Protein AF-A0A938M2B6-F1 (afdb_monomer_lite)

Radius of gyration: 20.58 Å; chains: 1; bounding box: 43×48×58 Å

Structure (mmCIF, N/CA/C/O backbone):
data_AF-A0A938M2B6-F1
#
_entry.id   AF-A0A938M2B6-F1
#
loop_
_atom_site.group_PDB
_atom_site.id
_atom_site.type_symbol
_atom_site.label_atom_id
_atom_site.label_alt_id
_atom_site.label_comp_id
_atom_site.label_asym_id
_atom_site.label_entity_id
_atom_site.label_seq_id
_atom_site.pdbx_PDB_ins_code
_atom_site.Cartn_x
_atom_site.Cartn_y
_atom_site.Cartn_z
_atom_site.occupancy
_atom_site.B_iso_or_equiv
_atom_site.auth_seq_id
_atom_site.auth_comp_id
_atom_site.auth_asym_id
_atom_site.auth_atom_id
_atom_site.pdbx_PDB_model_num
ATOM 1 N N . MET A 1 1 ? -3.639 -25.949 -19.033 1.00 54.84 1 MET A N 1
ATOM 2 C CA . MET A 1 1 ? -3.881 -25.910 -17.573 1.00 54.84 1 MET A CA 1
ATOM 3 C C . MET A 1 1 ? -4.072 -24.452 -17.181 1.00 54.84 1 MET A C 1
ATOM 5 O O . MET A 1 1 ? -3.223 -23.648 -17.540 1.00 54.84 1 MET A O 1
ATOM 9 N N . MET A 1 2 ? -5.208 -24.100 -16.570 1.00 70.06 2 MET A N 1
ATOM 10 C CA . MET A 1 2 ? -5.484 -22.728 -16.119 1.00 70.06 2 MET A CA 1
ATOM 11 C C . MET A 1 2 ? -4.751 -22.42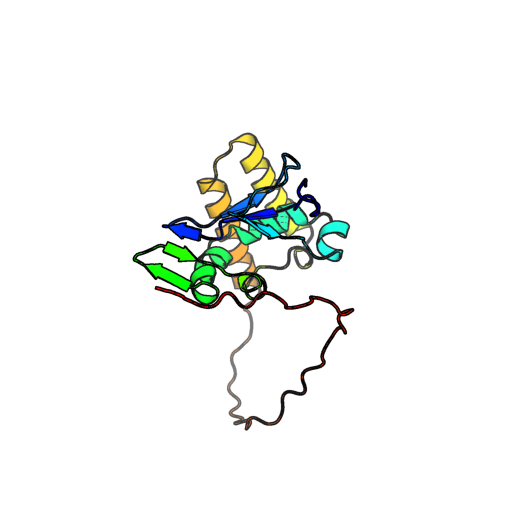0 -14.807 1.00 70.06 2 MET A C 1
ATOM 13 O O . MET A 1 2 ? -4.493 -23.315 -14.006 1.00 70.06 2 MET A O 1
ATOM 17 N N . GLU A 1 3 ? -4.420 -21.146 -14.615 1.00 71.56 3 GLU A N 1
ATOM 18 C CA . GLU A 1 3 ? -3.766 -20.600 -13.423 1.00 71.56 3 GLU A CA 1
ATOM 19 C C . GLU A 1 3 ? -4.656 -20.755 -12.170 1.00 71.56 3 GLU A C 1
ATOM 21 O O . GLU A 1 3 ? -5.789 -20.276 -12.160 1.00 71.56 3 GLU A O 1
ATOM 26 N N . GLN A 1 4 ? -4.145 -21.406 -11.113 1.00 79.69 4 GLN A N 1
ATOM 27 C CA . GLN A 1 4 ? -4.921 -21.832 -9.926 1.00 79.69 4 GLN A CA 1
ATOM 28 C C . GLN A 1 4 ? -4.724 -20.968 -8.665 1.00 79.69 4 GLN A C 1
ATOM 30 O O . GLN A 1 4 ? -5.192 -21.341 -7.594 1.00 79.69 4 GLN A O 1
ATOM 35 N N . ARG A 1 5 ? -4.003 -19.840 -8.741 1.00 86.06 5 ARG A N 1
ATOM 36 C CA . ARG A 1 5 ? -3.722 -18.985 -7.561 1.00 86.06 5 ARG A CA 1
ATOM 37 C C . ARG A 1 5 ? -5.017 -18.450 -6.926 1.00 86.06 5 ARG A C 1
ATOM 39 O O . ARG A 1 5 ? -6.102 -18.686 -7.435 1.00 86.06 5 ARG A O 1
ATOM 46 N N . GLU A 1 6 ? -4.965 -17.650 -5.870 1.00 91.25 6 GLU A N 1
ATOM 47 C CA . GLU A 1 6 ? -6.117 -16.825 -5.453 1.00 91.25 6 GLU A CA 1
ATOM 48 C C . GLU A 1 6 ? -6.128 -15.481 -6.199 1.00 91.25 6 GLU A C 1
ATOM 50 O O . GLU A 1 6 ? -5.140 -15.126 -6.845 1.00 91.25 6 GLU A O 1
ATOM 55 N N . ILE A 1 7 ? -7.265 -14.778 -6.229 1.00 94.50 7 ILE A N 1
ATOM 56 C CA . ILE A 1 7 ? -7.329 -13.438 -6.829 1.00 94.50 7 ILE A CA 1
ATOM 57 C C . ILE A 1 7 ? -6.648 -12.478 -5.845 1.00 94.50 7 ILE A C 1
ATOM 59 O O . ILE A 1 7 ? -7.128 -12.328 -4.721 1.00 94.50 7 ILE A O 1
ATOM 63 N N . PRO A 1 8 ? -5.528 -11.838 -6.217 1.00 95.31 8 PRO A N 1
ATOM 64 C CA . PRO A 1 8 ? -4.785 -11.000 -5.289 1.00 95.31 8 PRO A CA 1
ATOM 65 C C . PRO A 1 8 ? -5.486 -9.651 -5.097 1.00 95.31 8 PRO A C 1
ATOM 67 O O . PRO A 1 8 ? -5.827 -9.016 -6.096 1.00 95.31 8 PRO A O 1
ATOM 70 N N . PRO A 1 9 ? -5.653 -9.151 -3.859 1.00 97.19 9 PRO A N 1
ATOM 71 C CA . PRO A 1 9 ? -6.233 -7.826 -3.636 1.00 97.19 9 PRO A CA 1
ATOM 72 C C . PRO A 1 9 ? -5.354 -6.682 -4.151 1.00 97.19 9 PRO A C 1
ATOM 74 O O . PRO A 1 9 ? -5.861 -5.639 -4.560 1.00 97.19 9 PRO A O 1
ATOM 77 N N . ILE A 1 10 ? -4.031 -6.865 -4.123 1.00 97.38 10 ILE A N 1
ATOM 78 C CA . ILE A 1 10 ? -3.049 -5.882 -4.582 1.00 97.38 10 ILE A CA 1
ATOM 79 C C . ILE A 1 10 ? -2.004 -6.608 -5.431 1.00 97.38 10 ILE A C 1
ATOM 81 O O . ILE A 1 10 ? -1.613 -7.735 -5.125 1.00 97.38 10 ILE A O 1
ATOM 85 N N . PHE A 1 11 ? -1.509 -5.959 -6.479 1.00 95.12 11 PHE A N 1
ATOM 86 C CA . PHE A 1 11 ? -0.343 -6.434 -7.219 1.00 95.12 11 PHE A CA 1
ATOM 87 C C . PHE A 1 11 ? 0.712 -5.341 -7.398 1.00 95.12 11 PHE A C 1
ATOM 89 O O . PHE A 1 11 ? 0.418 -4.149 -7.326 1.00 95.12 11 PHE A O 1
ATOM 96 N N . PHE A 1 12 ? 1.959 -5.759 -7.603 1.00 95.44 12 PHE A N 1
ATOM 97 C CA . PHE A 1 12 ? 3.122 -4.884 -7.733 1.00 95.44 12 PHE A CA 1
ATOM 98 C C . PHE A 1 12 ? 3.909 -5.192 -9.008 1.00 95.44 12 PHE A C 1
ATOM 100 O O . PHE A 1 12 ? 4.114 -6.356 -9.350 1.00 95.44 12 PHE A O 1
ATOM 107 N N . THR A 1 13 ? 4.377 -4.155 -9.701 1.00 92.81 13 THR A N 1
ATOM 108 C CA . THR A 1 13 ? 5.188 -4.287 -10.920 1.00 92.81 13 THR A CA 1
ATOM 109 C C . THR A 1 13 ? 6.615 -4.745 -10.591 1.00 92.81 13 THR A C 1
ATOM 111 O O . THR A 1 13 ? 7.416 -3.944 -10.110 1.00 92.81 13 THR A O 1
ATOM 114 N N . ILE A 1 14 ? 6.952 -6.014 -10.849 1.00 90.31 14 ILE A N 1
ATOM 115 C CA . ILE A 1 14 ? 8.233 -6.615 -10.409 1.00 90.31 14 ILE A CA 1
ATOM 116 C C . ILE A 1 14 ? 9.457 -6.113 -11.161 1.00 90.31 14 ILE A C 1
ATOM 118 O O . ILE A 1 14 ? 10.563 -6.212 -10.644 1.00 90.31 14 ILE A O 1
ATOM 122 N N . LEU A 1 15 ? 9.273 -5.623 -12.384 1.00 91.44 15 LEU A N 1
ATOM 123 C CA . LEU A 1 15 ? 10.346 -5.154 -13.244 1.00 91.44 15 LEU A CA 1
ATOM 124 C C . LEU A 1 15 ? 9.893 -3.865 -13.914 1.00 91.44 15 LEU A C 1
ATOM 126 O O . LEU A 1 15 ? 9.100 -3.897 -14.853 1.00 91.44 15 LEU A O 1
ATOM 130 N N . THR A 1 16 ? 10.407 -2.737 -13.433 1.00 88.62 16 THR A N 1
ATOM 131 C CA . THR A 1 16 ? 9.979 -1.422 -13.911 1.00 88.62 16 THR A CA 1
ATOM 132 C C . THR A 1 16 ? 11.164 -0.498 -14.090 1.00 88.62 16 THR A C 1
ATOM 134 O O . THR A 1 16 ? 12.023 -0.374 -13.218 1.00 88.62 16 THR A O 1
ATOM 137 N N . ARG A 1 17 ? 11.187 0.218 -15.215 1.00 88.62 17 ARG A N 1
ATOM 138 C CA . ARG A 1 17 ? 12.064 1.372 -15.397 1.00 88.62 17 ARG A CA 1
ATOM 139 C C . ARG A 1 17 ? 11.336 2.623 -14.910 1.00 88.62 17 ARG A C 1
ATOM 141 O O . ARG A 1 17 ? 10.337 3.032 -15.493 1.00 88.62 17 ARG A O 1
ATOM 148 N N . GLY A 1 18 ? 11.840 3.236 -13.844 1.00 82.25 18 GLY A N 1
ATOM 149 C CA . GLY A 1 18 ? 11.317 4.505 -13.334 1.00 82.25 18 GLY A CA 1
ATOM 150 C C . GLY A 1 18 ? 10.238 4.367 -12.262 1.00 82.25 18 GLY A C 1
ATOM 151 O O . GLY A 1 18 ? 10.546 4.610 -11.104 1.00 82.25 18 GLY A O 1
ATOM 152 N N . ASN A 1 19 ? 8.995 4.040 -12.634 1.00 84.56 19 ASN A N 1
ATOM 153 C CA . ASN A 1 19 ? 7.821 4.246 -11.771 1.00 84.56 19 ASN A CA 1
ATOM 154 C C . ASN A 1 19 ? 7.176 2.931 -11.276 1.00 84.56 19 ASN A C 1
ATOM 156 O O . ASN A 1 19 ? 6.180 2.501 -11.869 1.00 84.56 19 ASN A O 1
ATOM 160 N N . PRO A 1 20 ? 7.737 2.266 -10.246 1.00 90.50 20 PRO A N 1
ATOM 161 C CA . PRO A 1 20 ? 7.121 1.093 -9.631 1.00 90.50 20 PRO A CA 1
ATOM 162 C C . PRO A 1 20 ? 5.814 1.475 -8.928 1.00 90.50 20 PRO A C 1
ATOM 164 O O . PRO A 1 20 ? 5.733 2.531 -8.304 1.00 90.50 20 PRO A O 1
ATOM 167 N N . ARG A 1 21 ? 4.787 0.621 -9.014 1.00 90.88 21 ARG A N 1
ATOM 168 C CA . ARG A 1 21 ? 3.459 0.930 -8.454 1.00 90.88 21 ARG A CA 1
ATOM 169 C C . ARG A 1 21 ? 2.833 -0.270 -7.768 1.00 90.88 21 ARG A C 1
ATOM 171 O O . ARG A 1 21 ? 2.967 -1.400 -8.243 1.00 90.88 21 ARG A O 1
ATOM 178 N N . PHE A 1 22 ? 2.089 0.010 -6.703 1.00 96.12 22 PHE A N 1
ATOM 179 C CA . PHE A 1 22 ? 1.151 -0.933 -6.106 1.00 96.12 22 PHE A CA 1
ATOM 180 C C . PHE A 1 22 ? -0.246 -0.642 -6.640 1.00 96.12 22 PHE A C 1
ATOM 182 O O . PHE A 1 22 ? -0.718 0.494 -6.603 1.00 96.12 22 PHE A O 1
ATOM 189 N N . ILE A 1 23 ? -0.919 -1.664 -7.144 1.00 95.75 23 ILE A N 1
ATOM 190 C CA . ILE A 1 23 ? -2.179 -1.520 -7.866 1.00 95.75 23 ILE A CA 1
ATOM 191 C C . ILE A 1 23 ? -3.255 -2.284 -7.106 1.00 95.75 23 ILE A C 1
ATOM 193 O O . ILE A 1 23 ? -3.087 -3.467 -6.810 1.00 95.75 23 ILE A O 1
ATOM 197 N N . LEU A 1 24 ? -4.347 -1.593 -6.781 1.00 97.56 24 LEU A N 1
ATOM 198 C CA . LEU A 1 24 ? -5.519 -2.190 -6.157 1.00 97.56 24 LEU A CA 1
ATOM 199 C C . LEU A 1 24 ? -6.325 -2.948 -7.214 1.00 97.56 24 LEU A C 1
ATOM 201 O O . LEU A 1 24 ? -6.727 -2.380 -8.230 1.00 97.56 24 LEU A O 1
ATOM 205 N N . ASN A 1 25 ? -6.582 -4.228 -6.973 1.00 97.25 25 ASN A N 1
ATOM 206 C CA . ASN A 1 25 ? -7.285 -5.091 -7.912 1.00 97.25 25 ASN A CA 1
ATOM 207 C C . ASN A 1 25 ? -8.809 -4.977 -7.768 1.00 97.25 25 ASN A C 1
ATOM 209 O O . ASN A 1 25 ? -9.473 -5.902 -7.306 1.00 97.25 25 ASN A O 1
ATOM 213 N N . GLN A 1 26 ? -9.375 -3.844 -8.182 1.00 95.44 26 GLN A N 1
ATOM 214 C CA . GLN A 1 26 ? -10.832 -3.652 -8.161 1.00 95.44 26 GLN A CA 1
ATOM 215 C C . GLN A 1 26 ? -11.567 -4.517 -9.194 1.00 95.44 26 GLN A C 1
ATOM 217 O O . GLN A 1 26 ? -12.746 -4.804 -9.027 1.00 95.44 26 GLN A O 1
ATOM 222 N N . ALA A 1 27 ? -10.873 -4.949 -10.249 1.00 95.25 27 ALA A N 1
ATOM 223 C CA . ALA A 1 27 ? -11.455 -5.771 -11.306 1.00 95.25 27 ALA A CA 1
ATOM 224 C C . ALA A 1 27 ? -11.584 -7.257 -10.921 1.00 95.25 27 ALA A C 1
ATOM 226 O O . ALA A 1 27 ? -12.193 -8.023 -11.661 1.00 95.25 27 ALA A O 1
ATOM 227 N N . GLY A 1 28 ? -10.987 -7.688 -9.803 1.00 95.19 28 GLY A N 1
ATOM 228 C CA . GLY A 1 28 ? -11.016 -9.090 -9.383 1.00 95.19 28 GLY A CA 1
ATOM 229 C C . GLY A 1 28 ? -10.289 -10.031 -10.351 1.00 95.19 28 GLY A C 1
ATOM 230 O O . GLY A 1 28 ? -10.655 -11.196 -10.481 1.00 95.19 28 GLY A O 1
ATOM 231 N N . VAL A 1 29 ? -9.265 -9.541 -11.057 1.00 93.94 29 VAL A N 1
ATOM 232 C CA . VAL A 1 29 ? -8.580 -10.308 -12.110 1.00 93.94 29 VAL A CA 1
ATOM 233 C C . VAL A 1 29 ? -7.313 -10.993 -11.611 1.00 93.94 29 VAL A C 1
ATOM 235 O O . VAL A 1 29 ? -6.726 -10.622 -10.596 1.00 93.94 29 VAL A O 1
ATOM 238 N N . ARG A 1 30 ? -6.856 -11.999 -12.358 1.00 91.94 30 ARG A N 1
ATOM 239 C CA . ARG A 1 30 ? -5.610 -12.724 -12.094 1.00 91.94 30 ARG A CA 1
ATOM 240 C C . ARG A 1 30 ? -4.526 -12.208 -13.037 1.00 91.94 30 ARG A C 1
ATOM 242 O O . ARG A 1 30 ? -4.592 -12.508 -14.229 1.00 91.94 30 ARG A O 1
ATOM 249 N N . PRO A 1 31 ? -3.553 -11.420 -12.553 1.00 88.19 31 PRO A N 1
ATOM 250 C CA . PRO A 1 31 ? -2.495 -10.930 -13.419 1.00 88.19 31 PRO A CA 1
ATOM 251 C C . PRO A 1 31 ? -1.527 -12.063 -13.799 1.00 88.19 31 PRO A C 1
ATOM 253 O O . PRO A 1 31 ? -1.295 -12.995 -13.026 1.00 88.19 31 PRO A O 1
ATOM 256 N N . LEU A 1 32 ? -0.952 -11.960 -14.999 1.00 82.31 32 LEU A N 1
ATOM 257 C CA . LEU A 1 32 ? 0.066 -12.886 -15.509 1.00 82.31 32 LEU A CA 1
ATOM 258 C C . LEU A 1 32 ? 1.456 -12.598 -14.896 1.00 82.31 32 LEU A C 1
ATOM 260 O O . LEU A 1 32 ? 1.603 -11.792 -13.979 1.00 82.31 32 LEU A O 1
ATOM 264 N N . ASN A 1 33 ? 2.494 -13.251 -15.427 1.00 79.62 33 ASN A N 1
ATOM 265 C CA . ASN A 1 33 ? 3.848 -13.384 -14.861 1.00 79.62 33 ASN A CA 1
ATOM 266 C C . ASN A 1 33 ? 4.651 -12.087 -14.597 1.00 79.62 33 ASN A C 1
ATOM 268 O O . ASN A 1 33 ? 5.774 -12.176 -14.111 1.00 79.62 33 ASN A O 1
ATOM 272 N N . MET A 1 34 ? 4.115 -10.898 -14.877 1.00 84.81 34 MET A N 1
ATOM 273 C CA . MET A 1 34 ? 4.822 -9.614 -14.716 1.00 84.81 34 MET A CA 1
ATOM 274 C C . MET A 1 34 ? 4.495 -8.884 -13.404 1.00 84.81 34 MET A C 1
ATOM 276 O O . MET A 1 34 ? 4.874 -7.723 -13.227 1.00 84.81 34 MET A O 1
ATOM 280 N N . PHE A 1 35 ? 3.804 -9.550 -12.476 1.00 91.69 35 PHE A N 1
ATOM 281 C CA . PHE A 1 35 ? 3.379 -8.956 -11.215 1.00 91.69 35 PHE A CA 1
ATOM 282 C C . PHE A 1 35 ? 3.681 -9.836 -10.004 1.00 91.69 35 PHE A C 1
ATOM 284 O O . PHE A 1 35 ? 3.488 -11.052 -10.025 1.00 91.69 35 PHE A O 1
ATOM 291 N N . SER A 1 36 ? 4.078 -9.182 -8.916 1.00 92.00 36 SER A N 1
ATOM 292 C CA . SER A 1 36 ? 4.109 -9.766 -7.583 1.00 92.00 36 SER A CA 1
ATOM 293 C C . SER A 1 36 ? 2.720 -9.642 -6.993 1.00 92.00 36 SER A C 1
ATOM 295 O O . SER A 1 36 ? 2.117 -8.568 -7.018 1.00 92.00 36 SER A O 1
ATOM 297 N N . LEU A 1 37 ? 2.210 -10.754 -6.479 1.00 93.75 37 LEU A N 1
ATOM 298 C CA . LEU A 1 37 ? 0.866 -10.841 -5.929 1.00 93.75 37 LEU A CA 1
ATOM 299 C C . LEU A 1 37 ? 0.943 -10.588 -4.426 1.00 93.75 37 LEU A C 1
ATOM 301 O O . LEU A 1 37 ? 1.699 -11.264 -3.729 1.00 93.75 37 LEU A O 1
ATOM 305 N N . ILE A 1 38 ? 0.182 -9.617 -3.930 1.00 94.19 38 ILE A N 1
ATOM 306 C CA . ILE A 1 38 ? 0.217 -9.205 -2.528 1.00 94.19 38 ILE A CA 1
ATOM 307 C C . ILE A 1 38 ? -1.093 -9.616 -1.876 1.00 94.19 38 ILE A C 1
ATOM 309 O O . ILE A 1 38 ? -2.163 -9.100 -2.201 1.00 94.19 38 ILE A O 1
ATOM 313 N N . TYR A 1 39 ? -0.974 -10.529 -0.917 1.00 94.69 39 TYR A N 1
ATOM 314 C CA . TYR A 1 39 ? -2.068 -10.995 -0.076 1.00 94.69 39 TYR A CA 1
ATOM 315 C C . TYR A 1 39 ? -1.896 -10.384 1.318 1.00 94.69 39 TYR A C 1
ATOM 317 O O . TYR A 1 39 ? -0.959 -10.753 2.035 1.00 94.69 39 TYR A O 1
ATOM 325 N N . PRO A 1 40 ? -2.744 -9.417 1.714 1.00 95.06 40 PRO A N 1
ATOM 326 C CA . PRO A 1 40 ? -2.674 -8.836 3.046 1.00 95.06 40 PRO A CA 1
ATOM 327 C C . PRO A 1 40 ? -2.860 -9.901 4.129 1.00 95.06 40 PRO A C 1
ATOM 329 O O . PRO A 1 40 ? -3.603 -10.867 3.959 1.00 95.06 40 PRO A O 1
ATOM 332 N N . LYS A 1 41 ? -2.224 -9.701 5.288 1.00 95.25 41 LYS A N 1
ATOM 333 C CA . LYS A 1 41 ? -2.415 -10.589 6.444 1.00 95.25 41 LYS A CA 1
ATOM 334 C C . LYS A 1 41 ? -3.903 -10.651 6.837 1.00 95.25 41 LYS A C 1
ATOM 336 O O . LYS A 1 41 ? -4.577 -9.622 6.746 1.00 95.25 41 LYS A O 1
ATOM 341 N N . PRO A 1 42 ? -4.406 -11.772 7.394 1.00 96.94 42 PRO A N 1
ATOM 342 C CA . PRO A 1 42 ? -5.815 -11.907 7.779 1.00 96.94 42 PRO A CA 1
ATOM 343 C C . PRO A 1 42 ? -6.346 -10.776 8.670 1.00 96.94 42 PRO A C 1
ATOM 345 O O . PRO A 1 42 ? -7.500 -10.385 8.539 1.00 96.94 42 PRO A O 1
ATOM 348 N N . ALA A 1 43 ? -5.509 -10.205 9.542 1.00 97.69 43 ALA A N 1
ATOM 349 C CA . ALA A 1 43 ? -5.880 -9.059 10.375 1.00 97.69 43 ALA A CA 1
ATOM 350 C C . ALA A 1 43 ? -6.214 -7.795 9.556 1.00 97.69 43 ALA A C 1
ATOM 352 O O . ALA A 1 43 ? -7.152 -7.081 9.895 1.00 97.69 43 ALA A O 1
ATOM 353 N N . ILE A 1 44 ? -5.491 -7.540 8.458 1.00 97.81 44 ILE A N 1
ATOM 354 C CA . ILE A 1 44 ? -5.758 -6.417 7.544 1.00 97.81 44 ILE A CA 1
ATOM 355 C C . ILE A 1 44 ? -7.100 -6.625 6.839 1.00 97.81 44 ILE A C 1
ATOM 357 O O . ILE A 1 44 ? -7.896 -5.694 6.748 1.00 97.81 44 ILE A O 1
ATOM 361 N N . ILE A 1 45 ? -7.362 -7.858 6.392 1.00 96.62 45 ILE A N 1
ATOM 362 C CA . ILE A 1 45 ? -8.608 -8.228 5.712 1.00 96.62 45 ILE A CA 1
ATOM 363 C C . ILE A 1 45 ? -9.797 -8.082 6.670 1.00 96.62 45 ILE A C 1
ATOM 365 O O . ILE A 1 45 ? -10.752 -7.374 6.360 1.00 96.62 45 ILE A O 1
ATOM 369 N N . LYS A 1 46 ? -9.719 -8.686 7.866 1.00 97.12 46 LYS A N 1
ATOM 370 C CA . LYS A 1 46 ? -10.764 -8.592 8.902 1.00 97.12 46 LYS A CA 1
ATOM 371 C C . LYS A 1 46 ? -11.016 -7.147 9.335 1.00 97.12 46 LYS A C 1
ATOM 373 O O . LYS A 1 46 ? -12.161 -6.759 9.529 1.00 97.12 46 LYS A O 1
ATOM 378 N N . GLY A 1 47 ? -9.955 -6.347 9.434 1.00 96.50 47 GLY A N 1
ATOM 379 C CA . GLY A 1 47 ? -10.032 -4.921 9.741 1.00 96.50 47 GLY A CA 1
ATOM 380 C C . GLY A 1 47 ? -10.486 -4.036 8.576 1.00 96.50 47 GLY A C 1
ATOM 381 O O . GLY A 1 47 ? -10.456 -2.819 8.728 1.00 96.50 47 GLY A O 1
ATOM 382 N N . LYS A 1 48 ? -10.860 -4.609 7.418 1.00 96.75 48 LYS A N 1
ATOM 383 C CA . LYS A 1 48 ? -11.259 -3.879 6.199 1.00 96.75 48 LYS A CA 1
ATOM 384 C C . LYS A 1 48 ? -10.243 -2.800 5.786 1.00 96.75 48 LYS A C 1
ATOM 386 O O . LYS A 1 48 ? -10.604 -1.740 5.290 1.00 96.75 48 LYS A O 1
ATOM 391 N N . ALA A 1 49 ? -8.955 -3.076 5.989 1.00 98.00 49 ALA A N 1
ATOM 392 C CA . ALA A 1 49 ? -7.873 -2.103 5.840 1.00 98.00 49 ALA A CA 1
ATOM 393 C C . ALA A 1 49 ? -7.034 -2.304 4.563 1.00 98.00 49 ALA A C 1
ATOM 395 O O . ALA A 1 49 ? -5.954 -1.729 4.434 1.00 98.00 49 ALA A O 1
ATOM 396 N N . THR A 1 50 ? -7.502 -3.120 3.615 1.00 98.25 50 THR A N 1
ATOM 397 C CA . THR A 1 50 ? -6.781 -3.419 2.365 1.00 98.25 50 THR A CA 1
ATOM 398 C C . THR A 1 50 ? -6.561 -2.178 1.501 1.00 98.25 50 THR A C 1
ATOM 400 O O . THR A 1 50 ? -5.454 -1.970 1.012 1.00 98.25 50 THR A O 1
ATOM 403 N N . GLU A 1 51 ? -7.573 -1.324 1.339 1.00 98.25 51 GLU A N 1
ATOM 404 C CA . GLU A 1 51 ? -7.434 -0.086 0.556 1.00 98.25 51 GLU A CA 1
ATOM 405 C C . GLU A 1 51 ? -6.503 0.917 1.242 1.00 98.25 51 GLU A C 1
ATOM 407 O O . GLU A 1 51 ? -5.685 1.559 0.586 1.00 98.25 51 GLU A O 1
ATOM 412 N N . LEU A 1 52 ? -6.551 0.982 2.577 1.00 98.56 52 LEU A N 1
ATOM 413 C CA . LEU A 1 52 ? -5.621 1.794 3.361 1.00 98.56 52 LEU A CA 1
ATOM 414 C C . LEU A 1 52 ? -4.184 1.312 3.162 1.00 98.56 52 LEU A C 1
ATOM 416 O O . LEU A 1 52 ? -3.293 2.119 2.918 1.00 98.56 52 LEU A O 1
ATOM 420 N N . LEU A 1 53 ? -3.958 -0.006 3.217 1.00 98.50 53 LEU A N 1
ATOM 421 C CA . LEU A 1 53 ? -2.651 -0.598 2.937 1.00 98.50 53 LEU A CA 1
ATOM 422 C C . LEU A 1 53 ? -2.172 -0.232 1.527 1.00 98.50 53 LEU A C 1
ATOM 424 O O . LEU A 1 53 ? -1.027 0.179 1.367 1.00 98.50 53 LEU A O 1
ATOM 428 N N . TRP A 1 54 ? -3.037 -0.351 0.519 1.00 98.38 54 TRP A N 1
ATOM 429 C CA . TRP A 1 54 ? -2.711 0.022 -0.858 1.00 98.38 54 TRP A CA 1
ATOM 430 C C . TRP A 1 54 ? -2.303 1.496 -0.988 1.00 98.38 54 TRP A C 1
ATOM 432 O O . TRP A 1 54 ? -1.294 1.793 -1.633 1.00 98.38 54 TRP A O 1
ATOM 442 N N . ALA A 1 55 ? -3.045 2.410 -0.361 1.00 98.19 55 ALA A N 1
ATOM 443 C CA . ALA A 1 55 ? -2.710 3.829 -0.376 1.00 98.19 55 ALA A CA 1
ATOM 444 C C . ALA A 1 55 ? -1.348 4.076 0.292 1.00 98.19 55 ALA A C 1
ATOM 446 O O . ALA A 1 55 ? -0.471 4.700 -0.303 1.00 98.19 55 ALA A O 1
ATOM 447 N N . LEU A 1 56 ? -1.128 3.514 1.486 1.00 98.12 56 LEU A N 1
ATOM 448 C CA . LEU A 1 56 ? 0.123 3.663 2.240 1.00 98.12 56 LEU A CA 1
ATOM 449 C C . LEU A 1 56 ? 1.338 3.094 1.490 1.00 98.12 56 LEU A C 1
ATOM 451 O O . LEU A 1 56 ? 2.404 3.709 1.512 1.00 98.12 56 LEU A O 1
ATOM 455 N N . LEU A 1 57 ? 1.182 1.971 0.782 1.00 97.44 57 LEU A N 1
ATOM 456 C CA . LEU A 1 57 ? 2.230 1.389 -0.066 1.00 97.44 57 LEU A CA 1
ATOM 457 C C . LEU A 1 57 ? 2.651 2.315 -1.222 1.00 97.44 57 LEU A C 1
ATOM 459 O O . LEU A 1 57 ? 3.804 2.269 -1.645 1.00 97.44 57 LEU A O 1
ATOM 463 N N . ASN A 1 58 ? 1.745 3.166 -1.716 1.00 96.62 58 ASN A N 1
ATOM 464 C CA . ASN A 1 58 ? 2.023 4.156 -2.764 1.00 96.62 58 ASN A CA 1
ATOM 465 C C . ASN A 1 58 ? 2.466 5.527 -2.221 1.00 96.62 58 ASN A C 1
ATOM 467 O O . ASN A 1 58 ? 2.560 6.487 -2.987 1.00 96.62 58 ASN A O 1
ATOM 471 N N . SER A 1 59 ? 2.743 5.641 -0.920 1.00 96.25 59 SER A N 1
ATOM 472 C CA . SER A 1 59 ? 3.386 6.833 -0.362 1.00 96.25 59 SER A CA 1
ATOM 473 C C . SER A 1 59 ? 4.846 6.937 -0.810 1.00 96.25 59 SER A C 1
ATOM 475 O O . SER A 1 59 ? 5.527 5.929 -1.019 1.00 96.25 59 SER A O 1
ATOM 477 N N . GLU A 1 60 ? 5.370 8.158 -0.883 1.00 94.88 60 GLU A N 1
ATOM 478 C CA . GLU A 1 60 ? 6.790 8.420 -1.134 1.00 94.88 60 GLU A CA 1
ATOM 479 C C . GLU A 1 60 ? 7.684 7.738 -0.087 1.00 94.88 60 GLU A C 1
ATOM 481 O O . GLU A 1 60 ? 8.753 7.217 -0.416 1.00 94.88 60 GLU A O 1
ATOM 486 N N . PHE A 1 61 ? 7.215 7.649 1.162 1.00 95.12 61 PHE A N 1
ATOM 487 C CA . PHE A 1 61 ? 7.903 6.917 2.221 1.00 95.12 61 PHE A CA 1
ATOM 488 C C . PHE A 1 61 ? 8.160 5.456 1.832 1.00 95.12 61 PHE A C 1
ATOM 490 O O . PHE A 1 61 ? 9.298 5.006 1.921 1.00 95.12 61 PHE A O 1
ATOM 497 N N . SER A 1 62 ? 7.148 4.717 1.372 1.00 94.81 62 SER A N 1
ATOM 498 C CA . SER A 1 62 ? 7.331 3.315 0.977 1.00 94.81 62 SER A CA 1
ATOM 499 C C . SER A 1 62 ? 8.050 3.187 -0.367 1.00 94.81 62 SER A C 1
ATOM 501 O O . SER A 1 62 ? 8.996 2.407 -0.483 1.00 94.81 62 SER A O 1
ATOM 503 N N . LEU A 1 63 ? 7.680 3.982 -1.374 1.00 93.50 63 LEU A N 1
ATOM 504 C CA . LEU A 1 63 ? 8.280 3.893 -2.710 1.00 93.50 63 LEU A CA 1
ATOM 505 C C . LEU A 1 63 ? 9.777 4.242 -2.711 1.00 93.50 63 LEU A C 1
ATOM 507 O O . LEU A 1 63 ? 10.558 3.557 -3.370 1.00 93.50 63 LEU A O 1
ATOM 511 N N . SER A 1 64 ? 10.213 5.231 -1.924 1.00 92.56 64 SER A N 1
ATOM 512 C CA . SER A 1 64 ? 11.639 5.587 -1.805 1.00 92.56 64 SER A CA 1
ATOM 513 C C . SER A 1 64 ? 12.493 4.465 -1.203 1.00 92.56 64 SER A C 1
ATOM 515 O O . SER A 1 64 ? 13.701 4.403 -1.440 1.00 92.56 64 SER A O 1
ATOM 517 N N . LYS A 1 65 ? 11.881 3.535 -0.459 1.00 93.19 65 LYS A N 1
ATOM 518 C CA . LYS A 1 65 ? 12.569 2.389 0.150 1.00 93.19 65 LYS A CA 1
ATOM 519 C C . LYS A 1 65 ? 12.650 1.181 -0.771 1.00 93.19 65 LYS A C 1
ATOM 521 O O . LYS A 1 65 ? 13.431 0.280 -0.475 1.00 93.19 65 LYS A O 1
ATOM 526 N N . LEU A 1 66 ? 11.970 1.182 -1.920 1.00 91.38 66 LEU A N 1
ATOM 527 C CA . LEU A 1 66 ? 12.071 0.093 -2.899 1.00 91.38 66 LEU A CA 1
ATOM 528 C C . LEU A 1 66 ? 13.512 -0.157 -3.353 1.00 91.38 66 LEU A C 1
ATOM 530 O O . LEU A 1 66 ? 13.899 -1.306 -3.531 1.00 91.38 66 LEU A O 1
ATOM 534 N N . HIS A 1 67 ? 14.342 0.882 -3.463 1.00 87.38 67 HIS A N 1
ATOM 535 C CA . HIS A 1 67 ? 15.763 0.724 -3.791 1.00 87.38 67 HIS A CA 1
ATOM 536 C C . HIS A 1 67 ? 16.536 -0.141 -2.781 1.00 87.38 67 HIS A C 1
ATOM 538 O O . HIS A 1 67 ? 17.473 -0.823 -3.173 1.00 87.38 67 HIS A O 1
ATOM 544 N N . SER A 1 68 ? 16.137 -0.154 -1.503 1.00 89.00 68 SER A N 1
ATOM 545 C CA . SER A 1 68 ? 16.774 -1.000 -0.479 1.00 89.00 68 SER A CA 1
ATOM 546 C C . SER A 1 68 ? 16.346 -2.468 -0.529 1.00 89.00 68 SER A C 1
ATOM 548 O O . SER A 1 68 ? 17.020 -3.318 0.045 1.00 89.00 68 SER A O 1
ATOM 550 N N . VAL A 1 69 ? 15.246 -2.768 -1.224 1.00 90.62 69 VAL A N 1
ATOM 551 C CA . VAL A 1 69 ? 14.667 -4.116 -1.343 1.00 90.62 69 VAL A CA 1
ATOM 552 C C . VAL A 1 69 ? 14.581 -4.575 -2.800 1.00 90.62 69 VAL A C 1
ATOM 554 O O . VAL A 1 69 ? 13.773 -5.432 -3.131 1.00 90.62 69 VAL A O 1
ATOM 557 N N . SER A 1 70 ? 15.362 -3.972 -3.696 1.00 90.94 70 SER A N 1
ATOM 558 C CA . SER A 1 70 ? 15.354 -4.293 -5.123 1.00 90.94 70 SER A CA 1
ATOM 559 C C . SER A 1 70 ? 16.764 -4.354 -5.685 1.00 90.94 70 SER A C 1
ATOM 561 O O . SER A 1 70 ? 17.732 -3.889 -5.083 1.00 90.94 70 SER A O 1
ATOM 563 N N . ARG A 1 71 ? 16.872 -4.928 -6.879 1.00 90.00 71 ARG A N 1
ATOM 564 C CA . ARG A 1 71 ? 18.105 -5.016 -7.654 1.00 90.00 71 ARG A CA 1
ATOM 565 C C . ARG A 1 71 ? 18.020 -4.102 -8.864 1.00 90.00 71 ARG A C 1
ATOM 567 O O . ARG A 1 71 ? 17.016 -4.094 -9.577 1.00 90.00 71 ARG A O 1
ATOM 574 N N . THR A 1 72 ? 19.102 -3.395 -9.157 1.00 87.38 72 THR A N 1
ATOM 575 C CA . THR A 1 72 ? 19.206 -2.606 -10.387 1.00 87.38 72 THR A CA 1
ATOM 576 C C . THR A 1 72 ? 19.574 -3.513 -11.562 1.00 87.38 72 THR A C 1
ATOM 578 O O . THR A 1 72 ? 20.642 -4.119 -11.578 1.00 87.38 72 THR A O 1
ATOM 581 N N . TYR A 1 73 ? 18.702 -3.589 -12.566 1.00 83.69 73 TYR A N 1
ATOM 582 C CA . TYR A 1 73 ? 18.887 -4.342 -13.811 1.00 83.69 73 TYR A CA 1
ATOM 583 C C . TYR A 1 73 ? 19.182 -3.389 -14.978 1.00 83.69 73 TYR A C 1
ATOM 585 O O . TYR A 1 73 ? 18.349 -3.170 -15.852 1.00 83.69 73 TYR A O 1
ATOM 593 N N . GLY A 1 74 ? 20.373 -2.788 -14.990 1.00 83.00 74 GLY A N 1
ATOM 594 C CA . GLY A 1 74 ? 20.810 -1.885 -16.061 1.00 83.00 74 GLY A CA 1
ATOM 595 C C . GLY A 1 74 ? 20.052 -0.547 -16.110 1.00 83.00 74 GLY A C 1
ATOM 596 O O . GLY A 1 74 ? 18.820 -0.474 -16.198 1.00 83.00 74 GLY A O 1
ATOM 597 N N . GLY A 1 75 ? 20.801 0.555 -16.081 1.00 84.62 75 GLY A N 1
ATOM 598 C CA . GLY A 1 75 ? 20.226 1.900 -16.032 1.00 84.62 75 GLY A CA 1
ATOM 599 C C . GLY A 1 75 ? 19.324 2.091 -14.806 1.00 84.62 75 GLY A C 1
ATOM 600 O O . GLY A 1 75 ? 19.724 1.801 -13.685 1.00 84.62 75 GLY A O 1
ATOM 601 N N . ARG A 1 76 ? 18.090 2.568 -15.022 1.00 83.62 76 ARG A N 1
ATOM 602 C CA . ARG A 1 76 ? 17.090 2.856 -13.969 1.00 83.62 76 ARG A CA 1
ATOM 603 C C . ARG A 1 76 ? 16.037 1.755 -13.796 1.00 83.62 76 ARG A C 1
ATOM 605 O O . ARG A 1 76 ? 14.917 2.031 -13.363 1.00 83.62 76 ARG A O 1
ATOM 612 N N . THR A 1 77 ? 16.340 0.538 -14.233 1.00 89.25 77 THR A N 1
ATOM 613 C CA . THR A 1 77 ? 15.404 -0.584 -14.138 1.00 89.25 77 THR A CA 1
ATOM 614 C C . THR A 1 77 ? 15.543 -1.231 -12.770 1.00 89.25 77 THR A C 1
ATOM 616 O O . THR A 1 77 ? 16.620 -1.712 -12.426 1.00 89.25 77 THR A O 1
ATOM 619 N N . LEU A 1 78 ? 14.462 -1.248 -12.001 1.00 89.94 78 LEU A N 1
ATOM 620 C CA . LEU A 1 78 ? 14.394 -1.960 -10.734 1.00 89.94 78 LEU A CA 1
ATOM 621 C C . LEU A 1 78 ? 13.718 -3.301 -10.957 1.00 89.94 78 LEU A C 1
ATOM 623 O O . LEU A 1 78 ? 12.659 -3.368 -11.584 1.00 89.94 78 LEU A O 1
ATOM 627 N N . LYS A 1 79 ? 14.341 -4.351 -10.431 1.00 92.06 79 LYS A N 1
ATOM 628 C CA . LYS A 1 79 ? 13.769 -5.684 -10.331 1.00 92.06 79 LYS A CA 1
ATOM 629 C C . LYS A 1 79 ? 13.597 -6.032 -8.862 1.00 92.06 79 LYS A C 1
ATOM 631 O O . LYS A 1 79 ? 14.566 -5.975 -8.111 1.00 92.06 79 LYS A O 1
ATOM 636 N N . VAL A 1 80 ? 12.386 -6.399 -8.474 1.00 90.94 80 VAL A N 1
ATOM 637 C CA . VAL A 1 80 ? 12.086 -6.930 -7.145 1.00 90.94 80 VAL A CA 1
ATOM 638 C C . VAL A 1 80 ? 11.807 -8.416 -7.286 1.00 90.94 80 VAL A C 1
ATOM 640 O O . VAL A 1 80 ? 10.875 -8.811 -7.989 1.00 90.94 80 VAL A O 1
ATOM 643 N N . GLU A 1 81 ? 12.635 -9.240 -6.655 1.00 87.69 81 GLU A N 1
ATOM 644 C CA . GLU A 1 81 ? 12.485 -10.694 -6.671 1.00 87.69 81 GLU A CA 1
ATOM 645 C C . GLU A 1 81 ? 11.399 -11.153 -5.679 1.00 87.69 81 GLU A C 1
ATOM 647 O O . GLU A 1 81 ? 10.988 -10.402 -4.782 1.00 87.69 81 GLU A O 1
ATOM 652 N N . PRO A 1 82 ? 10.909 -12.402 -5.802 1.00 79.94 82 PRO A N 1
ATOM 653 C CA . PRO A 1 82 ? 9.975 -12.962 -4.836 1.00 79.94 82 PRO A CA 1
ATOM 654 C C . PRO A 1 82 ? 10.497 -12.815 -3.402 1.00 79.94 82 PRO A C 1
ATOM 656 O O . PRO A 1 82 ? 11.666 -13.080 -3.136 1.00 79.94 82 PRO A O 1
ATOM 659 N N . ARG A 1 83 ? 9.607 -12.439 -2.474 1.00 84.94 83 ARG A N 1
ATOM 660 C CA . ARG A 1 83 ? 9.885 -12.237 -1.035 1.00 84.94 83 ARG A CA 1
ATOM 661 C C . ARG A 1 83 ? 10.732 -11.010 -0.686 1.00 84.94 83 ARG A C 1
ATOM 663 O O . ARG A 1 83 ? 10.757 -10.644 0.482 1.00 84.94 83 ARG A O 1
ATOM 670 N N . GLU A 1 84 ? 11.367 -10.323 -1.639 1.00 89.50 84 GLU A N 1
ATOM 671 C CA . GLU A 1 84 ? 12.113 -9.093 -1.318 1.00 89.50 84 GLU A CA 1
ATOM 672 C C . GLU A 1 84 ? 11.170 -7.985 -0.802 1.00 89.50 84 GLU A C 1
ATOM 674 O O . GLU A 1 84 ? 11.508 -7.278 0.149 1.00 89.50 84 GLU A O 1
ATOM 679 N N . LEU A 1 85 ? 9.936 -7.920 -1.328 1.00 91.81 85 LEU A N 1
ATOM 680 C CA . LEU A 1 85 ? 8.881 -7.020 -0.835 1.00 91.81 85 LEU A CA 1
ATOM 681 C C . LEU A 1 85 ? 8.486 -7.254 0.629 1.00 91.81 85 LEU A C 1
ATOM 683 O O . LEU A 1 85 ? 7.963 -6.329 1.247 1.00 91.81 85 LEU A O 1
ATOM 687 N N . ASP A 1 86 ? 8.737 -8.436 1.202 1.00 90.56 86 ASP A N 1
ATOM 688 C CA . ASP A 1 86 ? 8.396 -8.714 2.606 1.00 90.56 86 ASP A CA 1
ATOM 689 C C . ASP A 1 86 ? 9.196 -7.815 3.567 1.00 90.56 86 ASP A C 1
ATOM 691 O O . ASP A 1 86 ? 8.771 -7.578 4.698 1.00 90.56 86 ASP A O 1
ATOM 695 N N . ASN A 1 87 ? 10.335 -7.289 3.104 1.00 91.19 87 ASN A N 1
ATOM 696 C CA . ASN A 1 87 ? 11.200 -6.386 3.858 1.00 91.19 87 ASN A CA 1
ATOM 697 C C . ASN A 1 87 ? 10.885 -4.901 3.616 1.00 91.19 87 ASN A C 1
ATOM 699 O O . ASN A 1 87 ? 11.555 -4.041 4.188 1.00 91.19 87 ASN A O 1
ATOM 703 N N . LEU A 1 88 ? 9.903 -4.573 2.766 1.00 94.50 88 LEU A N 1
ATOM 704 C CA . LEU A 1 88 ? 9.561 -3.186 2.467 1.00 94.50 88 LEU A CA 1
ATOM 705 C C . LEU A 1 88 ? 8.886 -2.530 3.687 1.00 94.50 88 LEU A C 1
ATOM 707 O O . LEU A 1 88 ? 7.815 -2.977 4.108 1.00 94.50 88 LEU A O 1
ATOM 711 N N . PRO A 1 89 ? 9.447 -1.443 4.244 1.00 94.12 89 PRO A N 1
ATOM 712 C CA . PRO A 1 89 ? 8.791 -0.719 5.321 1.00 94.12 89 PRO A CA 1
ATOM 713 C C . PRO A 1 89 ? 7.518 -0.021 4.823 1.00 94.12 89 PRO A C 1
ATOM 715 O O . PRO A 1 89 ? 7.512 0.723 3.838 1.00 94.12 89 PRO A O 1
ATOM 718 N N . VAL A 1 90 ? 6.429 -0.234 5.558 1.00 95.56 90 VAL A N 1
ATOM 719 C CA . VAL A 1 90 ? 5.127 0.395 5.327 1.00 95.56 90 VAL A CA 1
ATOM 720 C C . VAL A 1 90 ? 4.445 0.667 6.665 1.00 95.56 90 VAL A C 1
ATOM 722 O O . VAL A 1 90 ? 4.604 -0.088 7.628 1.00 95.56 90 VAL A O 1
ATOM 725 N N . VAL A 1 91 ? 3.686 1.760 6.739 1.00 96.88 91 VAL A N 1
ATOM 726 C CA . VAL A 1 91 ? 2.854 2.064 7.908 1.00 96.88 91 VAL A CA 1
ATOM 727 C C . VAL A 1 91 ? 1.766 0.996 8.036 1.00 96.88 91 VAL A C 1
ATOM 729 O O . VAL A 1 91 ? 1.075 0.679 7.072 1.00 96.88 91 VAL A O 1
ATOM 732 N N . ASN A 1 92 ? 1.598 0.436 9.235 1.00 96.94 92 ASN A N 1
ATOM 733 C CA . ASN A 1 92 ? 0.537 -0.532 9.492 1.00 96.94 92 ASN A CA 1
ATOM 734 C C . ASN A 1 92 ? -0.813 0.201 9.640 1.00 96.94 92 ASN A C 1
ATOM 736 O O . ASN A 1 92 ? -0.990 0.905 10.638 1.00 96.94 92 ASN A O 1
ATOM 740 N N . PRO A 1 93 ? -1.785 0.014 8.724 1.00 97.69 93 PRO A N 1
ATOM 741 C CA . PRO A 1 93 ? -3.057 0.736 8.775 1.00 97.69 93 PRO A CA 1
ATOM 742 C C . PRO A 1 93 ? -3.899 0.388 10.011 1.00 97.69 93 PRO A C 1
ATOM 744 O O . PRO A 1 93 ? -4.741 1.181 10.425 1.00 97.69 93 PRO A O 1
ATOM 747 N N . LEU A 1 94 ? -3.660 -0.766 10.647 1.00 97.56 94 LEU A N 1
ATOM 748 C CA . LEU A 1 94 ? -4.373 -1.153 11.867 1.00 97.56 94 LEU A CA 1
ATOM 749 C C . LEU A 1 94 ? -3.961 -0.322 13.088 1.00 97.56 94 LEU A C 1
ATOM 751 O O . LEU A 1 94 ? -4.707 -0.286 14.060 1.00 97.56 94 LEU A O 1
ATOM 755 N N . LEU A 1 95 ? -2.812 0.356 13.044 1.00 97.00 95 LEU A N 1
ATOM 756 C CA . LEU A 1 95 ? -2.342 1.219 14.134 1.00 97.00 95 LEU A CA 1
ATOM 757 C C . LEU A 1 95 ? -2.828 2.668 14.011 1.00 97.00 95 LEU A C 1
ATOM 759 O O . LEU A 1 95 ? -2.545 3.473 14.893 1.00 97.00 95 LEU A O 1
ATOM 763 N N . LEU A 1 96 ? -3.523 3.007 12.923 1.00 97.19 96 LEU A N 1
ATOM 764 C CA . LEU A 1 96 ? -4.118 4.326 12.743 1.00 97.19 96 LEU A CA 1
ATOM 765 C C . LEU A 1 96 ? -5.341 4.478 13.651 1.00 97.19 96 LEU A C 1
ATOM 767 O O . LEU A 1 96 ? -6.143 3.542 13.746 1.00 97.19 96 LEU A O 1
ATOM 771 N N . SER A 1 97 ? -5.495 5.655 14.260 1.00 97.06 97 SER A N 1
ATOM 772 C CA . SER A 1 97 ? -6.720 6.032 14.972 1.00 97.06 97 SER A CA 1
ATOM 773 C C . SER A 1 97 ? -7.903 6.136 14.008 1.00 97.06 97 SER A C 1
ATOM 775 O O . SER A 1 97 ? -7.717 6.287 12.799 1.00 97.06 97 SER A O 1
ATOM 777 N N . ASP A 1 98 ? -9.130 6.103 14.523 1.00 97.00 98 ASP A N 1
ATOM 778 C CA . ASP A 1 98 ? -10.320 6.182 13.668 1.00 97.00 98 ASP A CA 1
ATOM 779 C C . ASP A 1 98 ? -10.361 7.482 12.858 1.00 97.00 98 ASP A C 1
ATOM 781 O O . ASP A 1 98 ? -10.606 7.446 11.656 1.00 97.00 98 ASP A O 1
ATOM 785 N N . GLY A 1 99 ? -9.989 8.616 13.462 1.00 97.62 99 GLY A N 1
ATOM 786 C CA . GLY A 1 99 ? -9.863 9.887 12.741 1.00 97.62 99 GLY A CA 1
ATOM 787 C C . GLY A 1 99 ? -8.830 9.834 11.607 1.00 97.62 99 GLY A C 1
ATOM 788 O O . GLY A 1 99 ? -9.089 10.320 10.507 1.00 97.62 99 GLY A O 1
ATOM 789 N N . GLN A 1 100 ? -7.683 9.185 11.833 1.00 97.88 100 GLN A N 1
ATOM 790 C CA . GLN A 1 100 ? -6.648 8.997 10.809 1.00 97.88 100 GLN A CA 1
ATOM 791 C C . GLN A 1 100 ? -7.115 8.069 9.681 1.00 97.88 100 GLN A C 1
ATOM 793 O O . GLN A 1 100 ? -6.824 8.326 8.513 1.00 97.88 100 GLN A O 1
ATOM 798 N N . ARG A 1 101 ? -7.855 7.005 10.011 1.00 98.12 101 ARG A N 1
ATOM 799 C CA . ARG A 1 101 ? -8.445 6.099 9.018 1.00 98.12 101 ARG A CA 1
ATOM 800 C C . ARG A 1 101 ? -9.475 6.827 8.166 1.00 98.12 101 ARG A C 1
ATOM 802 O O . ARG A 1 101 ? -9.381 6.741 6.948 1.00 98.12 101 ARG A O 1
ATOM 809 N N . THR A 1 102 ? -10.384 7.583 8.778 1.00 98.25 102 THR A N 1
ATOM 810 C CA . THR A 1 102 ? -11.395 8.381 8.068 1.00 98.25 102 THR A CA 1
ATOM 811 C C . THR A 1 102 ? -10.747 9.405 7.138 1.00 98.25 102 THR A C 1
ATOM 813 O O . THR A 1 102 ? -11.143 9.521 5.981 1.00 98.25 102 THR A O 1
ATOM 816 N N . ALA A 1 103 ? -9.701 10.100 7.596 1.00 97.94 103 ALA A N 1
ATOM 817 C CA . ALA A 1 103 ? -8.960 11.039 6.757 1.00 97.94 103 ALA A CA 1
ATOM 818 C C . ALA A 1 103 ? -8.324 10.345 5.539 1.00 97.94 103 ALA A C 1
ATOM 820 O O . ALA A 1 103 ? -8.472 10.810 4.410 1.00 97.94 103 ALA A O 1
ATOM 821 N N . LEU A 1 104 ? -7.667 9.198 5.742 1.00 98.19 104 LEU A N 1
ATOM 822 C CA . LEU A 1 104 ? -7.070 8.434 4.645 1.00 98.19 104 LEU A CA 1
ATOM 823 C C . LEU A 1 104 ? -8.133 7.869 3.683 1.00 98.19 104 LEU A C 1
ATOM 825 O O . LEU A 1 104 ? -7.925 7.878 2.472 1.00 98.19 104 LEU A O 1
ATOM 829 N N . GLN A 1 105 ? -9.284 7.427 4.196 1.00 98.31 105 GLN A N 1
ATOM 830 C CA . GLN A 1 105 ? -10.425 6.996 3.379 1.00 98.31 105 GLN A CA 1
ATOM 831 C C . GLN A 1 105 ? -10.962 8.135 2.511 1.00 98.31 105 GLN A C 1
ATOM 833 O O . GLN A 1 105 ? -11.252 7.908 1.339 1.00 98.31 105 GLN A O 1
ATOM 838 N N . ALA A 1 106 ? -11.043 9.358 3.040 1.00 98.06 106 ALA A N 1
ATOM 839 C CA . ALA A 1 106 ? -11.471 10.521 2.268 1.00 98.06 106 ALA A CA 1
ATOM 840 C C . ALA A 1 106 ? -10.517 10.820 1.097 1.00 98.06 106 ALA A C 1
ATOM 842 O O . ALA A 1 106 ? -10.976 11.097 -0.012 1.00 98.06 106 ALA A O 1
ATOM 843 N N . LEU A 1 107 ? -9.199 10.684 1.300 1.00 98.00 107 LEU A N 1
ATOM 844 C CA . LEU A 1 107 ? -8.211 10.818 0.218 1.00 98.00 107 LEU A CA 1
ATOM 845 C C . LEU A 1 107 ? -8.408 9.753 -0.873 1.00 98.00 107 LEU A C 1
ATOM 847 O O . LEU A 1 107 ? -8.373 10.061 -2.064 1.00 98.00 107 LEU A O 1
ATOM 851 N N . ILE A 1 108 ? -8.649 8.503 -0.470 1.00 97.81 108 ILE A N 1
ATOM 852 C CA . ILE A 1 108 ? -8.919 7.391 -1.392 1.00 97.81 108 ILE A CA 1
ATOM 853 C C . ILE A 1 108 ? -10.222 7.629 -2.171 1.00 97.81 108 ILE A C 1
ATOM 855 O O . ILE A 1 108 ? -10.255 7.445 -3.387 1.00 97.81 108 ILE A O 1
ATOM 859 N N . ALA A 1 109 ? -11.281 8.085 -1.501 1.00 97.50 109 ALA A N 1
ATOM 860 C CA . ALA A 1 109 ? -12.547 8.423 -2.145 1.00 97.50 109 ALA A CA 1
ATOM 861 C C . ALA A 1 109 ? -12.374 9.551 -3.178 1.00 97.50 109 ALA A C 1
ATOM 863 O O . ALA A 1 109 ? -12.863 9.436 -4.303 1.00 97.50 109 ALA A O 1
ATOM 864 N N . GLY A 1 110 ? -11.606 10.594 -2.840 1.00 96.88 110 GLY A N 1
ATOM 865 C CA . GLY A 1 110 ? -11.255 11.673 -3.768 1.00 96.88 110 GLY A CA 1
ATOM 866 C C . GLY A 1 110 ? -10.503 11.172 -5.005 1.00 96.88 110 GLY A C 1
ATOM 867 O O . GLY A 1 110 ? -10.817 11.569 -6.129 1.00 96.88 110 GLY A O 1
ATOM 868 N N . TYR A 1 111 ? -9.575 10.224 -4.830 1.00 96.06 111 TYR A N 1
ATOM 869 C CA . TYR A 1 111 ? -8.929 9.552 -5.958 1.00 96.06 111 TYR A CA 1
ATOM 870 C C . TYR A 1 111 ? -9.933 8.813 -6.845 1.00 96.06 111 TYR A C 1
ATOM 872 O O . TYR A 1 111 ? -9.840 8.905 -8.065 1.00 96.06 111 TYR A O 1
ATOM 880 N N . PHE A 1 112 ? -10.898 8.091 -6.279 1.00 96.00 112 PHE A N 1
ATOM 881 C CA . PHE A 1 112 ? -11.874 7.376 -7.101 1.00 96.00 112 PHE A CA 1
ATOM 882 C C . PHE A 1 112 ? -12.805 8.303 -7.883 1.00 96.00 112 PHE A C 1
ATOM 884 O O . PHE A 1 112 ? -13.204 7.937 -8.99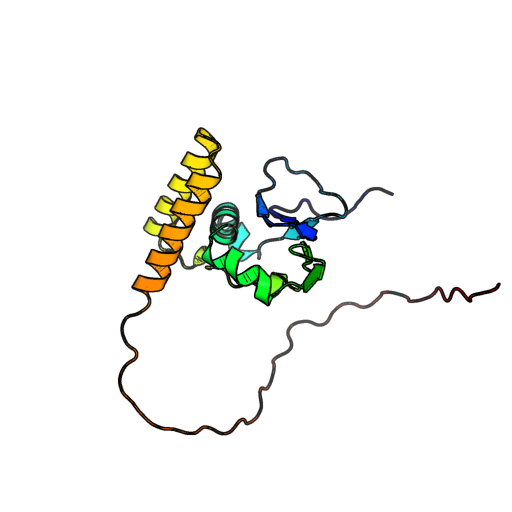0 1.00 96.00 112 PHE A O 1
ATOM 891 N N . ALA A 1 113 ? -13.083 9.495 -7.356 1.00 95.88 113 ALA A N 1
ATOM 892 C CA . ALA A 1 113 ? -13.882 10.505 -8.035 1.00 95.88 113 ALA A CA 1
ATOM 893 C C . ALA A 1 113 ? -13.145 11.154 -9.222 1.00 95.88 113 ALA A C 1
ATOM 895 O O . ALA A 1 113 ? -13.740 11.341 -10.278 1.00 95.88 113 ALA A O 1
ATOM 896 N N . ILE A 1 114 ? -11.857 11.483 -9.065 1.00 94.06 114 ILE A N 1
ATOM 897 C CA . ILE A 1 114 ? -11.124 12.341 -10.023 1.00 94.06 114 ILE A CA 1
ATOM 898 C C . ILE A 1 114 ? -10.065 11.561 -10.829 1.00 94.06 114 ILE A C 1
ATOM 900 O O . ILE A 1 114 ? -9.636 11.992 -11.894 1.00 94.06 114 ILE A O 1
ATOM 904 N N . ARG A 1 115 ? -9.647 10.385 -10.347 1.00 92.75 115 ARG A N 1
ATOM 905 C CA . ARG A 1 115 ? -8.588 9.518 -10.908 1.00 92.75 115 ARG A CA 1
ATOM 906 C C . ARG A 1 115 ? -7.208 10.177 -11.021 1.00 92.75 115 ARG A C 1
ATOM 908 O O . ARG A 1 115 ? -6.345 9.690 -11.752 1.00 92.75 115 ARG A O 1
ATOM 915 N N . ASP A 1 116 ? -6.955 11.212 -10.223 1.00 93.56 116 ASP A N 1
ATOM 916 C CA . ASP A 1 116 ? -5.652 11.872 -10.142 1.00 93.56 116 ASP A CA 1
ATOM 917 C C . ASP A 1 116 ? -4.691 11.112 -9.210 1.00 93.56 116 ASP A C 1
ATOM 919 O O . ASP A 1 116 ? -4.735 11.213 -7.980 1.00 93.56 116 ASP A O 1
ATOM 923 N N . VAL A 1 117 ? -3.797 10.333 -9.823 1.00 91.44 117 VAL A N 1
ATOM 924 C CA . VAL A 1 117 ? -2.760 9.568 -9.114 1.00 91.44 117 VAL A CA 1
ATOM 925 C C . VAL A 1 117 ? -1.735 10.490 -8.451 1.00 91.44 117 VAL A C 1
ATOM 927 O O . VAL A 1 117 ? -1.277 10.188 -7.351 1.00 91.44 117 VAL A O 1
ATOM 930 N N . ALA A 1 118 ? -1.369 11.605 -9.089 1.00 92.81 118 ALA A N 1
ATOM 931 C CA . ALA A 1 118 ? -0.354 12.510 -8.556 1.00 92.81 118 ALA A CA 1
ATOM 932 C C . ALA A 1 118 ? -0.860 13.207 -7.288 1.00 92.81 118 ALA A C 1
ATOM 934 O O . ALA A 1 118 ? -0.122 13.316 -6.305 1.00 92.81 118 ALA A O 1
ATOM 935 N N . HIS A 1 119 ? -2.134 13.609 -7.288 1.00 94.44 119 HIS A N 1
ATOM 936 C CA . HIS A 1 119 ? -2.798 14.137 -6.104 1.00 94.44 119 HIS A CA 1
ATOM 937 C C . HIS A 1 119 ? -2.831 13.105 -4.972 1.00 94.44 119 HIS A C 1
ATOM 939 O O . HIS A 1 119 ? -2.362 13.405 -3.874 1.00 94.44 119 HIS A O 1
ATOM 945 N N . LEU A 1 120 ? -3.298 11.877 -5.241 1.00 94.62 120 LEU A N 1
ATOM 946 C CA . LEU A 1 120 ? -3.348 10.822 -4.224 1.00 94.62 120 LEU A CA 1
ATOM 947 C C . LEU A 1 120 ? -1.968 10.570 -3.607 1.00 94.62 120 LEU A C 1
ATOM 949 O O . LEU A 1 120 ? -1.825 10.599 -2.387 1.00 94.62 120 LEU A O 1
ATOM 953 N N . THR A 1 121 ? -0.946 10.350 -4.438 1.00 94.44 121 THR A N 1
ATOM 954 C CA . THR A 1 121 ? 0.416 10.090 -3.958 1.00 94.44 121 THR A CA 1
ATOM 955 C C . THR A 1 121 ? 0.921 11.239 -3.095 1.00 94.44 121 THR A C 1
ATOM 957 O O . THR A 1 121 ? 1.475 10.988 -2.024 1.00 94.44 121 THR A O 1
ATOM 960 N N . ARG A 1 122 ? 0.707 12.495 -3.503 1.00 96.38 122 ARG A N 1
ATOM 961 C CA . ARG A 1 122 ? 1.146 13.664 -2.734 1.00 96.38 122 ARG A CA 1
ATOM 962 C C . ARG A 1 122 ? 0.451 13.758 -1.378 1.00 96.38 122 ARG A C 1
ATOM 964 O O . ARG A 1 122 ? 1.136 13.898 -0.365 1.00 96.38 122 ARG A O 1
ATOM 971 N N . GLU A 1 123 ? -0.875 13.668 -1.337 1.00 97.94 123 GLU A N 1
ATOM 972 C CA . GLU A 1 123 ? -1.618 13.841 -0.084 1.00 97.94 123 GLU A CA 1
ATOM 973 C C . GLU A 1 123 ? -1.405 12.667 0.876 1.00 97.94 123 GLU A C 1
ATOM 975 O O . GLU A 1 123 ? -1.200 12.879 2.071 1.00 97.94 123 GLU A O 1
ATOM 980 N N . VAL A 1 124 ? -1.332 11.431 0.370 1.00 97.88 124 VAL A N 1
ATOM 981 C CA . VAL A 1 124 ? -0.985 10.271 1.205 1.00 97.88 124 VAL A CA 1
ATOM 982 C C . VAL A 1 124 ? 0.444 10.388 1.739 1.00 97.88 124 VAL A C 1
ATOM 984 O O . VAL A 1 124 ? 0.696 10.058 2.896 1.00 97.88 124 VAL A O 1
ATOM 987 N N . SER A 1 125 ? 1.387 10.900 0.944 1.00 97.75 125 SER A N 1
ATOM 988 C CA . SER A 1 125 ? 2.764 11.118 1.411 1.00 97.75 125 SER A CA 1
ATOM 989 C C . SER A 1 125 ? 2.829 12.179 2.508 1.00 97.75 125 SER A C 1
ATOM 991 O O . SER A 1 125 ? 3.477 11.955 3.527 1.00 97.75 125 SER A O 1
ATOM 993 N N . ARG A 1 126 ? 2.098 13.293 2.365 1.00 97.94 126 ARG A N 1
ATOM 994 C CA . ARG A 1 126 ? 1.962 14.309 3.425 1.00 97.94 126 ARG A CA 1
ATOM 995 C C . ARG A 1 126 ? 1.358 13.726 4.698 1.00 97.94 126 ARG A C 1
ATOM 997 O O . ARG A 1 126 ? 1.882 13.969 5.784 1.00 97.94 126 ARG A O 1
ATOM 1004 N N . PHE A 1 127 ? 0.300 12.930 4.556 1.00 97.94 127 PHE A N 1
ATOM 1005 C CA . PHE A 1 127 ? -0.332 12.227 5.665 1.00 97.94 127 PHE A CA 1
ATOM 1006 C C . PHE A 1 127 ? 0.673 11.327 6.397 1.00 97.94 127 PHE A C 1
ATOM 1008 O O . PHE A 1 127 ? 0.838 11.452 7.608 1.00 97.94 127 PHE A O 1
ATOM 1015 N N . VAL A 1 128 ? 1.415 10.481 5.674 1.00 97.38 128 VAL A N 1
ATOM 1016 C CA . VAL A 1 128 ? 2.430 9.595 6.267 1.00 97.38 128 VAL A CA 1
ATOM 1017 C C . VAL A 1 128 ? 3.539 10.386 6.962 1.00 97.38 128 VAL A C 1
ATOM 1019 O O . VAL A 1 128 ? 3.908 10.045 8.084 1.00 97.38 128 VAL A O 1
ATOM 1022 N N . THR A 1 129 ? 4.045 11.456 6.349 1.00 96.88 129 THR A N 1
ATOM 1023 C CA . THR A 1 129 ? 5.068 12.312 6.967 1.00 96.88 129 THR A CA 1
ATOM 1024 C C . THR A 1 129 ? 4.568 12.914 8.279 1.00 96.88 129 THR A C 1
ATOM 1026 O O . THR A 1 129 ? 5.266 12.830 9.287 1.00 96.88 129 THR A O 1
ATOM 1029 N N . SER A 1 130 ? 3.336 13.432 8.309 1.00 95.94 130 SER A N 1
ATOM 1030 C CA . SER A 1 130 ? 2.718 13.957 9.533 1.00 95.94 130 SER A CA 1
ATOM 1031 C C . SER A 1 130 ? 2.634 12.899 10.641 1.00 95.94 130 SER A C 1
ATOM 1033 O O . SER A 1 130 ? 3.033 13.171 11.775 1.00 95.94 130 SER A O 1
ATOM 1035 N N . LEU A 1 131 ? 2.210 11.672 10.309 1.00 95.25 131 LEU A N 1
ATOM 1036 C CA . LEU A 1 131 ? 2.145 10.561 11.266 1.00 95.25 131 LEU A CA 1
ATOM 1037 C C . LEU A 1 131 ? 3.510 10.224 11.876 1.00 95.25 131 LEU A C 1
ATOM 1039 O O . LEU A 1 131 ? 3.611 9.958 13.074 1.00 95.25 131 LEU A O 1
ATOM 1043 N N . LEU A 1 132 ? 4.557 10.197 11.050 1.00 92.50 132 LEU A N 1
ATOM 1044 C CA . LEU A 1 132 ? 5.905 9.853 11.496 1.00 92.50 132 LEU A CA 1
ATOM 1045 C C . LEU A 1 132 ? 6.524 10.971 12.343 1.00 92.50 132 LEU A C 1
ATOM 1047 O O . LEU A 1 132 ? 7.184 10.673 13.337 1.00 92.50 132 LEU A O 1
ATOM 1051 N N . SER A 1 133 ? 6.269 12.239 12.009 1.00 91.50 133 SER A N 1
ATOM 1052 C CA . SER A 1 133 ? 6.739 13.389 12.788 1.00 91.50 133 SER A CA 1
ATOM 1053 C C . SER A 1 133 ? 6.068 13.486 14.161 1.00 91.50 133 SER A C 1
ATOM 1055 O O . SER A 1 133 ? 6.749 13.745 15.147 1.00 91.50 133 SER A O 1
ATOM 1057 N N . GLN A 1 134 ? 4.761 13.216 14.261 1.00 78.81 134 GLN A N 1
ATOM 1058 C CA . GLN A 1 134 ? 4.034 13.243 15.540 1.00 78.81 134 GLN A CA 1
ATOM 1059 C C . GLN A 1 134 ? 4.517 12.186 16.540 1.00 78.81 134 GLN A C 1
ATOM 1061 O O . GLN A 1 134 ? 4.373 12.359 17.747 1.00 78.81 134 GLN A O 1
ATOM 1066 N N . LYS A 1 135 ? 5.097 11.086 16.052 1.00 64.56 135 LYS A N 1
ATOM 1067 C CA . LYS A 1 135 ? 5.604 9.998 16.893 1.00 64.56 135 LYS A CA 1
ATOM 1068 C C . LYS A 1 135 ? 7.012 10.260 17.449 1.00 64.56 135 LYS A C 1
ATOM 1070 O O . LYS A 1 135 ? 7.472 9.483 18.283 1.00 64.56 135 LYS A O 1
ATOM 1075 N N . SER A 1 136 ? 7.668 11.346 17.029 1.00 51.94 136 SER A N 1
ATOM 1076 C CA . SER A 1 136 ? 8.950 11.808 17.575 1.00 51.94 136 SER A CA 1
ATOM 1077 C C . SER A 1 136 ? 8.771 12.958 18.575 1.00 51.94 136 SER A C 1
ATOM 1079 O O . SER A 1 136 ? 9.051 14.110 18.248 1.00 51.94 136 SER A O 1
ATOM 1081 N N . PRO A 1 137 ? 8.391 12.658 19.827 1.00 46.53 137 PRO A N 1
ATOM 1082 C CA . PRO A 1 137 ? 8.902 13.429 20.949 1.00 46.53 137 PRO A CA 1
ATOM 1083 C C . PRO A 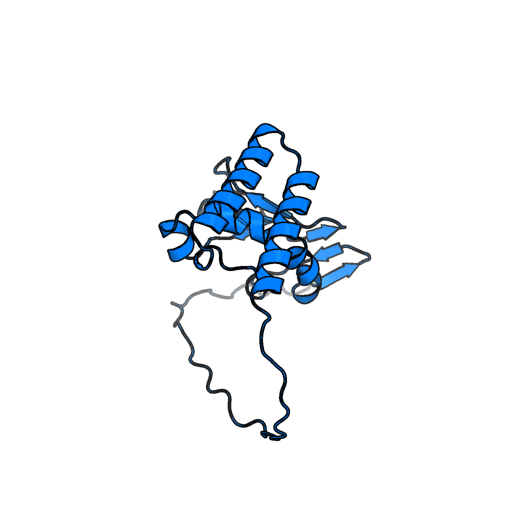1 137 ? 9.591 12.498 21.962 1.00 46.53 137 PRO A C 1
ATOM 1085 O O . PRO A 1 137 ? 9.030 11.491 22.384 1.00 46.53 137 PRO A O 1
ATOM 1088 N N . HIS A 1 138 ? 10.806 12.882 22.370 1.00 43.31 138 HIS A N 1
ATOM 1089 C CA . HIS A 1 138 ? 11.651 12.284 23.418 1.00 43.31 138 HIS A CA 1
ATOM 1090 C C . HIS A 1 138 ? 12.644 11.170 23.011 1.00 43.31 138 HIS A C 1
ATOM 1092 O O . HIS A 1 138 ? 12.497 9.993 23.340 1.00 43.31 138 HIS A O 1
ATOM 1098 N N . ARG A 1 139 ? 13.771 11.572 22.413 1.00 46.97 139 ARG A N 1
ATOM 1099 C CA . ARG A 1 139 ? 15.067 10.905 22.619 1.00 46.97 139 ARG A CA 1
ATOM 1100 C C . ARG A 1 139 ? 16.171 11.954 22.667 1.00 46.97 139 ARG A C 1
ATOM 1102 O O . ARG A 1 139 ? 16.835 12.159 21.670 1.00 46.97 139 ARG A O 1
ATOM 1109 N N . ASP A 1 140 ? 16.352 12.562 23.835 1.00 40.69 140 ASP A N 1
ATOM 1110 C CA . ASP A 1 140 ? 17.612 13.191 24.228 1.00 40.69 140 ASP A CA 1
ATOM 1111 C C . ASP A 1 140 ? 17.788 13.069 25.748 1.00 40.69 140 ASP A C 1
ATOM 1113 O O . ASP A 1 140 ? 17.115 13.738 26.527 1.00 40.69 140 ASP A O 1
ATOM 1117 N N . SER A 1 141 ? 18.653 12.142 26.166 1.00 31.97 141 SER A N 1
ATOM 1118 C CA . SER A 1 141 ? 19.703 12.388 27.165 1.00 31.97 141 SER A CA 1
ATOM 1119 C C . SER A 1 141 ? 20.720 11.230 27.115 1.00 31.97 141 SER A C 1
ATOM 1121 O O . SER A 1 141 ? 20.316 10.079 26.902 1.00 31.97 141 SER A O 1
ATOM 1123 N N . PRO A 1 142 ? 22.035 11.497 27.233 1.00 48.72 142 PRO A N 1
ATOM 1124 C CA . PRO A 1 142 ? 23.077 10.559 26.853 1.00 48.72 142 PRO A CA 1
ATOM 1125 C C . PRO A 1 142 ? 23.425 9.636 28.022 1.00 48.72 142 PRO A C 1
ATOM 1127 O O . PRO A 1 142 ? 23.862 10.076 29.080 1.00 48.72 142 PRO A O 1
ATOM 1130 N N . ALA A 1 143 ? 23.301 8.330 27.810 1.00 32.72 143 ALA A N 1
ATOM 1131 C CA . ALA A 1 143 ? 23.940 7.337 28.661 1.00 32.72 143 ALA A CA 1
ATOM 1132 C C . ALA A 1 143 ? 24.693 6.350 27.775 1.00 32.72 143 ALA A C 1
ATOM 1134 O O . ALA A 1 143 ? 24.136 5.444 27.155 1.00 32.72 143 ALA A O 1
ATOM 1135 N N . THR A 1 144 ? 25.995 6.589 27.696 1.00 45.75 144 THR A N 1
ATOM 1136 C CA . THR A 1 144 ? 27.014 5.689 27.178 1.00 45.75 144 THR A CA 1
ATOM 1137 C C . THR A 1 144 ? 26.854 4.304 27.804 1.00 45.75 144 THR A C 1
ATOM 1139 O O . THR A 1 144 ? 27.160 4.109 28.974 1.00 45.75 144 THR A O 1
ATOM 1142 N N . ALA A 1 145 ? 26.436 3.317 27.018 1.00 32.81 145 ALA A N 1
ATOM 1143 C CA . ALA A 1 145 ? 26.609 1.913 27.364 1.00 32.81 145 ALA A CA 1
ATOM 1144 C C . ALA A 1 145 ? 26.921 1.128 26.089 1.00 32.81 145 ALA A C 1
ATOM 1146 O O . ALA A 1 145 ? 26.042 0.764 25.308 1.00 32.81 145 ALA A O 1
ATOM 1147 N N . ARG A 1 146 ? 28.218 0.887 25.869 1.00 39.59 146 ARG A N 1
ATOM 1148 C CA . ARG A 1 146 ? 28.693 -0.137 24.936 1.00 39.59 146 ARG A CA 1
ATOM 1149 C C . ARG A 1 146 ? 28.065 -1.470 25.342 1.00 39.59 146 ARG A C 1
ATOM 1151 O O . ARG A 1 146 ? 28.387 -1.992 26.404 1.00 39.59 146 ARG A O 1
ATOM 1158 N N . LEU A 1 147 ? 27.241 -2.048 24.476 1.00 32.72 147 LEU A N 1
ATOM 1159 C CA . LEU A 1 147 ? 26.811 -3.438 24.588 1.00 32.72 147 LEU A CA 1
ATOM 1160 C C . LEU A 1 147 ? 27.387 -4.233 23.415 1.00 32.72 147 LEU A C 1
ATOM 1162 O O . LEU A 1 147 ? 27.190 -3.905 22.246 1.00 32.72 147 LEU A O 1
ATOM 1166 N N . ARG A 1 148 ? 28.172 -5.252 23.775 1.00 34.16 148 ARG A N 1
ATOM 1167 C CA . ARG A 1 148 ? 28.795 -6.241 22.887 1.00 34.16 148 ARG A CA 1
ATOM 1168 C C . ARG A 1 148 ? 27.712 -7.094 22.203 1.00 34.16 148 ARG A C 1
ATOM 1170 O O . ARG A 1 148 ? 26.666 -7.325 22.810 1.00 34.16 148 ARG A O 1
ATOM 1177 N N . PRO A 1 149 ? 27.946 -7.621 20.988 1.00 34.38 149 PRO A N 1
ATOM 1178 C CA . PRO A 1 149 ? 26.968 -8.465 20.323 1.00 34.38 149 PRO A CA 1
ATOM 1179 C C . PRO A 1 149 ? 27.036 -9.883 20.900 1.00 34.38 149 PRO A C 1
ATOM 1181 O O . PRO A 1 149 ? 27.997 -10.616 20.677 1.00 34.38 149 PRO A O 1
ATOM 1184 N N . SER A 1 150 ? 25.998 -10.290 21.626 1.00 34.72 150 SER A N 1
ATOM 1185 C CA . SER A 1 150 ? 25.798 -11.684 22.031 1.00 34.72 150 SER A CA 1
ATOM 1186 C C . SER A 1 150 ? 24.390 -12.146 21.665 1.00 34.72 150 SER A C 1
ATOM 1188 O O . SER A 1 150 ? 23.406 -11.670 22.217 1.00 34.72 150 SER A O 1
ATOM 1190 N N . ARG A 1 151 ? 24.355 -13.116 20.739 1.00 34.53 151 ARG A N 1
ATOM 1191 C CA . ARG A 1 151 ? 23.294 -14.103 20.466 1.00 34.53 151 ARG A CA 1
ATOM 1192 C C . ARG A 1 151 ? 21.872 -13.572 20.239 1.00 34.53 151 ARG A C 1
ATOM 1194 O O . ARG A 1 151 ? 21.041 -13.5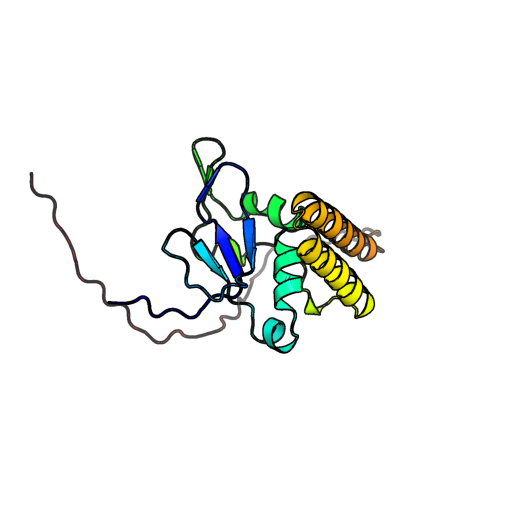52 21.141 1.00 34.53 151 ARG A O 1
ATOM 1201 N N . LEU A 1 152 ? 21.545 -13.362 18.963 1.00 31.23 152 LEU A N 1
ATOM 1202 C CA . LEU A 1 152 ? 20.172 -13.487 1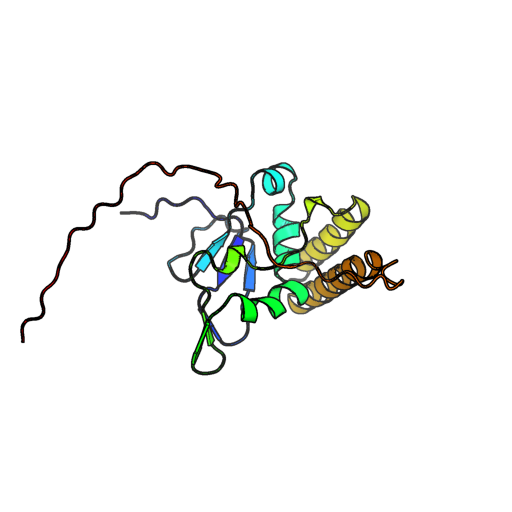8.477 1.00 31.23 152 LEU A CA 1
ATOM 1203 C C . LEU A 1 152 ? 19.771 -14.975 18.530 1.00 31.23 152 LEU A C 1
ATOM 1205 O O . LEU A 1 152 ? 20.240 -15.779 17.725 1.00 31.23 152 LEU A O 1
ATOM 1209 N N . LYS A 1 153 ? 18.913 -15.360 19.480 1.00 33.06 153 LYS A N 1
ATOM 1210 C CA . LYS A 1 153 ? 18.076 -16.557 19.326 1.00 33.06 153 LYS A CA 1
ATOM 1211 C C . LYS A 1 153 ? 16.885 -16.150 18.462 1.00 33.06 153 LYS A C 1
ATOM 1213 O O . LYS A 1 153 ? 15.991 -15.451 18.927 1.00 33.06 153 LYS A O 1
ATOM 1218 N N . GLN A 1 154 ? 16.908 -16.546 17.195 1.00 34.28 154 GLN A N 1
ATOM 1219 C CA . GLN A 1 154 ? 15.766 -16.421 16.299 1.00 34.28 154 GLN A CA 1
ATOM 1220 C C . GLN A 1 154 ? 14.790 -17.564 16.616 1.00 34.28 154 GLN A C 1
ATOM 1222 O O . GLN A 1 154 ? 15.137 -18.735 16.490 1.00 34.28 154 GLN A O 1
ATOM 1227 N N . LEU A 1 155 ? 13.588 -17.211 17.069 1.00 29.66 155 LEU A N 1
ATOM 1228 C CA . LEU A 1 155 ? 12.436 -18.106 17.122 1.00 29.66 155 LEU A CA 1
ATOM 1229 C C . LEU A 1 155 ? 11.949 -18.328 15.685 1.00 29.66 155 LEU A C 1
ATOM 1231 O O . LEU A 1 155 ? 11.441 -17.411 15.042 1.00 29.66 155 LEU A O 1
ATOM 1235 N N . THR A 1 156 ? 12.147 -19.537 15.171 1.00 32.16 156 THR A N 1
ATOM 1236 C CA . THR A 1 156 ? 11.567 -20.018 13.916 1.00 32.16 156 THR A CA 1
ATOM 1237 C C . THR A 1 156 ? 10.070 -20.254 14.093 1.00 32.16 156 THR A C 1
ATOM 1239 O O . THR A 1 156 ? 9.665 -21.055 14.931 1.00 32.16 156 THR A O 1
ATOM 1242 N N . LEU A 1 157 ? 9.253 -19.577 13.285 1.00 28.61 157 LEU A N 1
ATOM 1243 C CA . LEU A 1 157 ? 7.839 -19.891 13.105 1.00 28.61 157 LEU A CA 1
ATOM 1244 C C . LEU A 1 157 ? 7.658 -20.637 11.777 1.00 28.61 157 LEU A C 1
ATOM 1246 O O . LEU A 1 157 ? 7.971 -20.107 10.713 1.00 28.61 157 LEU A O 1
ATOM 1250 N N . CYS A 1 158 ? 7.087 -21.832 11.915 1.00 29.58 158 CYS A N 1
ATOM 1251 C CA . CYS A 1 158 ? 6.470 -22.696 10.911 1.00 29.58 158 CYS A CA 1
ATOM 1252 C C . CYS A 1 158 ? 7.371 -23.629 10.089 1.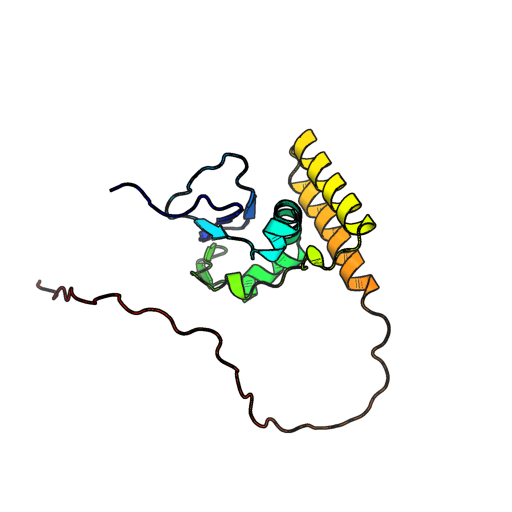00 29.58 158 CYS A C 1
ATOM 1254 O O . CYS A 1 158 ? 8.074 -23.244 9.155 1.00 29.58 158 CYS A O 1
ATOM 1256 N N . GLU A 1 159 ? 7.202 -24.909 10.423 1.00 32.84 159 GLU A N 1
ATOM 1257 C CA . GLU A 1 159 ? 7.358 -26.068 9.557 1.00 32.84 159 GLU A CA 1
ATOM 1258 C C . GLU A 1 159 ? 6.566 -25.893 8.254 1.00 32.84 159 GLU A C 1
ATOM 1260 O O . GLU A 1 159 ? 5.457 -25.356 8.222 1.00 32.84 159 GLU A O 1
ATOM 1265 N N . SER A 1 160 ? 7.161 -26.364 7.164 1.00 35.97 160 SER A N 1
ATOM 1266 C CA . SER A 1 160 ? 6.559 -26.421 5.838 1.00 35.97 160 SER A CA 1
ATOM 1267 C C . SER A 1 160 ? 6.218 -27.884 5.543 1.00 35.97 160 SER A C 1
ATOM 1269 O O . SER A 1 160 ? 7.095 -28.731 5.738 1.00 35.97 160 SER A O 1
ATOM 1271 N N . PRO A 1 161 ? 5.014 -28.236 5.055 1.00 35.72 161 PRO A N 1
ATOM 1272 C CA . PRO A 1 161 ? 4.795 -29.567 4.520 1.00 35.72 161 PRO A CA 1
ATOM 1273 C C . PRO A 1 161 ? 5.584 -29.699 3.217 1.00 35.72 161 PRO A C 1
ATOM 1275 O O . PRO A 1 161 ? 5.423 -28.928 2.270 1.00 35.72 161 PRO A O 1
ATOM 1278 N N . ALA A 1 162 ? 6.470 -30.686 3.203 1.00 36.81 162 ALA A N 1
ATOM 1279 C CA . ALA A 1 162 ? 7.268 -31.094 2.066 1.00 36.81 162 ALA A CA 1
ATOM 1280 C C . ALA A 1 162 ? 6.417 -31.341 0.807 1.00 36.81 162 ALA A C 1
ATOM 1282 O O . ALA A 1 162 ? 5.399 -32.024 0.863 1.00 36.81 162 ALA A O 1
ATOM 1283 N N . THR A 1 163 ? 6.887 -30.875 -0.354 1.00 34.12 163 THR A N 1
ATOM 1284 C CA . THR A 1 163 ? 7.417 -31.724 -1.447 1.00 34.12 163 THR A CA 1
ATOM 1285 C C . THR A 1 163 ? 7.503 -30.932 -2.760 1.00 34.12 163 THR A C 1
ATOM 1287 O O . THR A 1 163 ? 6.516 -30.718 -3.452 1.00 34.12 163 THR A O 1
ATOM 1290 N N . TYR A 1 164 ? 8.718 -30.557 -3.174 1.00 32.44 164 TYR A N 1
ATOM 1291 C CA . TYR A 1 164 ? 9.005 -30.236 -4.577 1.00 32.44 164 TYR A CA 1
ATOM 1292 C C . TYR A 1 164 ? 10.145 -31.133 -5.065 1.00 32.44 164 TYR A C 1
ATOM 1294 O O . TYR A 1 164 ? 11.314 -30.955 -4.717 1.00 32.44 164 TYR A O 1
ATOM 1302 N N . LYS A 1 165 ? 9.782 -32.161 -5.839 1.00 35.56 165 LYS A N 1
ATOM 1303 C CA . LYS A 1 165 ? 10.703 -33.110 -6.475 1.00 35.56 165 LYS A CA 1
ATOM 1304 C C . LYS A 1 165 ? 11.512 -32.388 -7.562 1.00 35.56 165 LYS A C 1
ATOM 1306 O O . LYS A 1 165 ? 10.983 -32.045 -8.613 1.00 35.56 165 LYS A O 1
ATOM 1311 N N . ARG A 1 166 ? 12.824 -32.236 -7.354 1.00 37.31 166 ARG A N 1
ATOM 1312 C CA . ARG A 1 166 ? 13.802 -31.983 -8.428 1.00 37.31 166 ARG A CA 1
ATOM 1313 C C . ARG A 1 166 ? 13.990 -33.255 -9.260 1.00 37.31 166 ARG A C 1
ATOM 1315 O O . ARG A 1 166 ? 14.542 -34.218 -8.737 1.00 37.31 166 ARG A O 1
ATOM 1322 N N . LYS A 1 167 ? 13.667 -33.229 -10.557 1.00 36.53 167 LYS A N 1
ATOM 1323 C CA . LYS A 1 167 ? 14.348 -34.033 -11.593 1.00 36.53 167 LYS A CA 1
ATOM 1324 C C . LYS A 1 167 ? 14.302 -33.294 -12.932 1.00 36.53 167 LYS A C 1
ATOM 1326 O O . LYS A 1 167 ? 13.235 -32.883 -13.361 1.00 36.53 167 LYS A O 1
ATOM 1331 N N . GLY A 1 168 ? 15.459 -33.144 -13.578 1.00 33.44 168 GLY A N 1
ATOM 1332 C CA . GLY A 1 168 ? 15.556 -32.591 -14.932 1.00 33.44 168 GLY A CA 1
ATOM 1333 C C . GLY A 1 168 ? 16.921 -31.995 -15.259 1.00 33.44 168 GLY A C 1
ATOM 1334 O O . GLY A 1 168 ? 17.041 -30.801 -15.493 1.00 33.44 168 GLY A O 1
ATOM 1335 N N . ARG A 1 169 ? 17.965 -32.827 -15.223 1.00 39.41 169 ARG A N 1
ATOM 1336 C CA . ARG A 1 169 ? 19.318 -32.517 -15.699 1.00 39.41 169 ARG A CA 1
ATOM 1337 C C . ARG A 1 169 ? 19.266 -32.521 -17.232 1.00 39.41 169 ARG A C 1
ATOM 1339 O O . ARG A 1 169 ? 19.096 -33.592 -17.801 1.00 39.41 169 ARG A O 1
ATOM 1346 N N . ILE A 1 170 ? 19.397 -31.370 -17.892 1.00 42.38 170 ILE A N 1
ATOM 1347 C CA . ILE A 1 170 ? 19.625 -31.323 -19.345 1.00 42.38 170 ILE A CA 1
ATOM 1348 C C . ILE A 1 170 ? 21.101 -31.019 -19.575 1.00 42.38 170 ILE A C 1
ATOM 1350 O O . ILE A 1 170 ? 21.615 -29.950 -19.251 1.00 42.38 170 ILE A O 1
ATOM 1354 N N . THR A 1 171 ? 21.791 -32.036 -20.070 1.00 42.72 171 THR A N 1
ATOM 1355 C CA . THR A 1 171 ? 23.176 -32.016 -20.525 1.00 42.72 171 THR A CA 1
ATOM 1356 C C . THR A 1 171 ? 23.302 -31.241 -21.834 1.00 42.72 171 THR A C 1
ATOM 1358 O O . THR A 1 171 ? 22.579 -31.522 -22.787 1.00 42.72 171 THR A O 1
ATOM 1361 N N . LYS A 1 172 ? 24.277 -30.326 -21.895 1.00 43.84 172 LYS A N 1
ATOM 1362 C CA . LYS A 1 172 ? 24.823 -29.772 -23.142 1.00 43.84 172 LYS A CA 1
ATOM 1363 C C . LYS A 1 172 ? 25.278 -30.904 -24.068 1.00 43.84 172 LYS A C 1
ATOM 1365 O O . LYS A 1 172 ? 26.072 -31.742 -23.640 1.00 43.84 172 LYS A O 1
ATOM 1370 N N . ARG A 1 173 ? 24.894 -30.852 -25.344 1.00 45.91 173 ARG A N 1
ATOM 1371 C CA . ARG A 1 173 ? 25.688 -31.405 -26.447 1.00 45.91 173 ARG A CA 1
ATOM 1372 C C . ARG A 1 173 ? 25.571 -30.505 -27.680 1.00 45.91 173 ARG A C 1
ATOM 1374 O O . ARG A 1 173 ? 24.469 -30.335 -28.177 1.00 45.91 173 ARG A O 1
ATOM 1381 N N . ARG A 1 174 ? 26.760 -30.027 -28.071 1.00 51.31 174 ARG A N 1
ATOM 1382 C CA . ARG A 1 174 ? 27.256 -29.497 -29.353 1.00 51.31 174 ARG A CA 1
ATOM 1383 C C . ARG A 1 174 ? 26.468 -28.377 -30.013 1.00 51.31 174 ARG A C 1
ATOM 1385 O O . ARG A 1 174 ? 25.414 -28.660 -30.605 1.00 51.31 174 ARG A O 1
#

pLDDT: mean 80.32, std 23.91, range [28.61, 98.56]

Sequence (174 aa):
MMEQREIPPIFFTILTRGNPRFILNQAGVRPLNMFSLIYPKPAIIKGKATELLWALLNSEFSLSKLHSVSRTYGGRTLKVEPRELDNLPVVNPLLLSDGQRTALQALIAGYFAIRDVAHLTREVSRFVTSLLSQKSPHRDSPATARLRPSRLKQLTLCESPATYKRKGRITKRR

Foldseek 3Di:
DDDDDAQAQWKWQQKDQPDTAIDGPPVSDDDDDRIDGDHDDVVCVVVVNSVVQRLQCLAPQQVVCLVVLWDDDPDRMTGHDPPSCVPGDTDDSVPDDPVLNVVLVVLVVVCVVPVDPVSSRVVSNVSVVVVVVVVDDDDDDDDDDDDDDDDDPDDDPDDDPDDDDDDDDDDDDD

Secondary structure (DSSP, 8-state):
----SPPPSEEEESEEES---EEE-TT-----TTEEEE---HHHHHTT-HHHHHHHHTSHHHHHHGGGGSEE-STTEEE--TTGGGG-----GGGS-HHHHHHHHHHHHHHHHH--HHHHHHHHHHHHHHHHHHT---------------------------------------